Protein AF-A0AAD7PGV9-F1 (afdb_monomer)

Foldseek 3Di:
DDDDPPPPPPDDDDDPDDDDPCPCVPVDDPPCPPVPCPPVNVVVVVVVLVVLLCVLPDPPDALLRNLVSQVVCVVVVNCVSCVVSVVVSLVVCVVVPHDDPPPCVVSVVSND

pLDDT: mean 83.61, std 13.02, range [38.84, 96.94]

InterPro domains:
  IPR001906 Terpene synthase, N-terminal domain [PF01397] (21-112)
  IPR008930 Terpenoid cyclases/protein prenyltransferase alpha-alpha toroid [SSF48239] (20-112)
  IPR008949 Isoprenoid synthase domain superfamily [G3DSA:1.10.600.10] (20-60)
  IPR036965 Terpene synthase, N-terminal domain superfamily [G3DSA:1.50.10.130] (61-112)
  IPR050148 Terpene synthase-like [PTHR31225] (10-112)

Sequence (112 aa):
MPSENINAEIVRPLADFSGSVWGFHFLSLPPNSMEKQNKFHEQHLQELKEEVKTLLLASVVKPSQKLNLIDSIQRLGVSYHFETDIEEILQEMYKNPPYIHDDDLNNVALLF

Mean predicted aligned error: 10.86 Å

Secondary structure (DSSP, 8-state):
----------PPPPP-PPPPTTTTTTS---TTTTTT--HHHHHHHHHHHHHHHHHHH-TTS-HHHHHHHHHHHHHTT-GGGSHHHHHHHHHHHHHS-----TT-HHHHHHH-

Radius of gyration: 28.0 Å; Cα contacts (8 Å, |Δi|>4): 27; chains: 1; bounding box: 84×36×58 Å

Structure (mmCIF, N/CA/C/O backbone):
data_AF-A0AAD7PGV9-F1
#
_entry.id   AF-A0AAD7PGV9-F1
#
loop_
_atom_site.group_PDB
_atom_site.id
_atom_site.type_symbol
_atom_site.label_atom_id
_atom_site.label_alt_id
_atom_site.label_comp_id
_atom_site.label_asym_id
_atom_site.label_entity_id
_atom_site.label_seq_id
_atom_site.pdbx_PDB_ins_code
_atom_site.Cartn_x
_atom_site.Cartn_y
_atom_site.Cartn_z
_atom_site.occupancy
_atom_site.B_iso_or_equiv
_atom_site.auth_seq_id
_atom_site.auth_comp_id
_atom_site.auth_asym_id
_atom_site.auth_atom_id
_atom_site.pdbx_PDB_model_num
ATOM 1 N N . MET A 1 1 ? 65.958 20.803 -31.977 1.00 38.84 1 MET A N 1
ATOM 2 C CA . MET A 1 1 ? 65.117 19.715 -31.439 1.00 38.84 1 MET A CA 1
ATOM 3 C C . MET A 1 1 ? 63.726 19.900 -32.020 1.00 38.84 1 MET A C 1
ATOM 5 O O . MET A 1 1 ? 63.135 20.931 -31.717 1.00 38.84 1 MET A O 1
ATOM 9 N N . PRO A 1 2 ? 63.241 19.028 -32.917 1.00 43.28 2 PRO A N 1
ATOM 10 C CA . PRO A 1 2 ? 61.866 19.109 -33.385 1.00 43.28 2 PRO A CA 1
ATOM 11 C C . PRO A 1 2 ? 60.945 18.515 -32.314 1.00 43.28 2 PRO A C 1
ATOM 13 O O . PRO A 1 2 ? 61.195 17.428 -31.802 1.00 43.28 2 PRO A O 1
ATOM 16 N N . SER A 1 3 ? 59.914 19.263 -31.942 1.00 55.06 3 SER A N 1
ATOM 17 C CA . SER A 1 3 ? 58.824 18.804 -31.087 1.00 55.06 3 SER A CA 1
ATOM 18 C C . SER A 1 3 ? 57.923 17.867 -31.890 1.00 55.06 3 SER A C 1
ATOM 20 O O . SER A 1 3 ? 57.262 18.304 -32.834 1.00 55.06 3 SER A O 1
ATOM 22 N N . GLU A 1 4 ? 57.925 16.584 -31.537 1.00 55.31 4 GLU A N 1
ATOM 23 C CA . GLU A 1 4 ? 57.013 15.583 -32.089 1.00 55.31 4 GLU A CA 1
ATOM 24 C C . GLU A 1 4 ? 55.568 15.937 -31.723 1.00 55.31 4 GLU A C 1
ATOM 26 O O . GLU A 1 4 ? 55.168 15.921 -30.559 1.00 55.31 4 GLU A O 1
ATOM 31 N N . ASN A 1 5 ? 54.782 16.283 -32.741 1.00 58.84 5 ASN A N 1
ATOM 32 C CA . ASN A 1 5 ? 53.341 16.424 -32.626 1.00 58.84 5 ASN A CA 1
ATOM 33 C C . ASN A 1 5 ? 52.721 15.020 -32.596 1.00 58.84 5 ASN A C 1
ATOM 35 O O . ASN A 1 5 ? 52.439 14.430 -33.640 1.00 58.84 5 ASN A O 1
ATOM 39 N N . ILE A 1 6 ? 52.563 14.466 -31.395 1.00 60.84 6 ILE A N 1
ATOM 40 C CA . ILE A 1 6 ? 51.809 13.234 -31.165 1.00 60.84 6 ILE A CA 1
ATOM 41 C C . ILE A 1 6 ? 50.315 13.503 -31.376 1.00 60.84 6 ILE A C 1
ATOM 43 O O . ILE A 1 6 ? 49.562 13.759 -30.439 1.00 60.84 6 ILE A O 1
ATOM 47 N N . ASN A 1 7 ? 49.871 13.409 -32.629 1.00 64.38 7 ASN A N 1
ATOM 48 C CA . ASN A 1 7 ? 48.466 13.175 -32.949 1.00 64.38 7 ASN A CA 1
ATOM 49 C C . ASN A 1 7 ? 48.101 11.764 -32.459 1.00 64.38 7 ASN A C 1
ATOM 51 O O . ASN A 1 7 ? 48.086 10.811 -33.236 1.00 64.38 7 ASN A O 1
ATOM 55 N N . ALA A 1 8 ? 47.875 11.613 -31.153 1.00 67.75 8 ALA A N 1
ATOM 56 C CA . ALA A 1 8 ? 47.323 10.396 -30.584 1.00 67.75 8 ALA A CA 1
ATOM 57 C C . ALA A 1 8 ? 45.885 10.261 -31.097 1.00 67.75 8 ALA A C 1
ATOM 59 O O . ALA A 1 8 ? 44.985 10.981 -30.665 1.00 67.75 8 ALA A O 1
ATOM 60 N N . GLU A 1 9 ? 45.689 9.387 -32.078 1.00 70.50 9 GLU A N 1
ATOM 61 C CA . GLU A 1 9 ? 44.379 9.064 -32.626 1.00 70.50 9 GLU A CA 1
ATOM 62 C C . GLU A 1 9 ? 43.502 8.502 -31.497 1.00 70.50 9 GLU A C 1
ATOM 64 O O . GLU A 1 9 ? 43.759 7.427 -30.953 1.00 70.50 9 GLU A O 1
ATOM 69 N N . ILE A 1 10 ? 42.493 9.269 -31.077 1.00 74.31 10 ILE A N 1
ATOM 70 C CA . ILE A 1 10 ? 41.560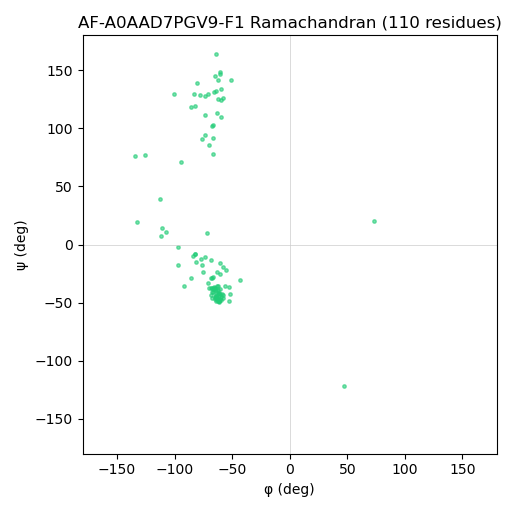 8.850 -30.029 1.00 74.31 10 ILE A CA 1
ATOM 71 C C . ILE A 1 10 ? 40.627 7.798 -30.637 1.00 74.31 10 ILE A C 1
ATOM 73 O O . ILE A 1 10 ? 39.615 8.127 -31.256 1.00 74.31 10 ILE A O 1
ATOM 77 N N . VAL A 1 11 ? 40.970 6.520 -30.467 1.00 82.75 11 VAL A N 1
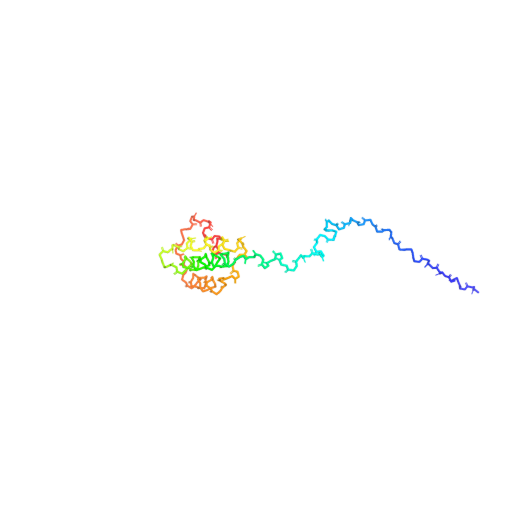ATOM 78 C CA . VAL A 1 11 ? 40.139 5.398 -30.919 1.00 82.75 11 VAL A CA 1
ATOM 79 C C . VAL A 1 11 ? 39.047 5.124 -29.884 1.00 82.75 11 VAL A C 1
ATOM 81 O O . VAL A 1 11 ? 39.328 4.795 -28.731 1.00 82.75 11 VAL A O 1
ATOM 84 N N . ARG A 1 12 ? 37.778 5.248 -30.292 1.00 85.62 12 ARG A N 1
ATOM 85 C CA . ARG A 1 12 ? 36.634 4.863 -29.453 1.00 85.62 12 ARG A CA 1
ATOM 86 C C . ARG A 1 12 ? 36.571 3.326 -29.336 1.00 85.62 12 ARG A C 1
ATOM 88 O O . ARG A 1 12 ? 36.555 2.666 -30.374 1.00 85.62 12 ARG A O 1
ATOM 95 N N . PRO A 1 13 ? 36.458 2.753 -28.123 1.00 87.69 13 PRO A N 1
ATOM 96 C CA . PRO A 1 13 ? 36.237 1.316 -27.941 1.00 87.69 13 PRO A CA 1
ATOM 97 C C . PRO A 1 13 ? 34.927 0.824 -28.577 1.00 87.69 13 PRO A C 1
ATOM 99 O O . PRO A 1 13 ? 33.933 1.556 -28.609 1.00 87.69 13 PRO A O 1
ATOM 102 N N . LEU A 1 14 ? 34.915 -0.428 -29.050 1.00 89.81 14 LEU A N 1
ATOM 103 C CA . LEU A 1 14 ? 33.709 -1.076 -29.574 1.00 89.81 14 LEU A CA 1
ATOM 104 C C . LEU A 1 14 ? 32.687 -1.279 -28.447 1.00 89.81 14 LEU A C 1
ATOM 106 O O . LEU A 1 14 ? 33.021 -1.786 -27.379 1.00 89.81 14 LEU A O 1
ATOM 110 N N . ALA A 1 15 ? 31.440 -0.894 -28.702 1.00 89.62 15 ALA A N 1
ATOM 111 C CA . ALA A 1 15 ? 30.335 -1.133 -27.787 1.00 89.62 15 ALA A CA 1
ATOM 112 C C . ALA A 1 15 ? 29.750 -2.535 -28.028 1.00 89.62 15 ALA A C 1
ATOM 114 O O . ALA A 1 15 ? 29.232 -2.794 -29.111 1.00 89.62 15 ALA A O 1
ATOM 115 N N . ASP A 1 16 ? 29.812 -3.402 -27.015 1.00 92.94 16 ASP A N 1
ATOM 116 C CA . ASP A 1 16 ? 29.251 -4.767 -27.011 1.00 92.94 16 ASP A CA 1
ATOM 117 C C . ASP A 1 16 ? 28.072 -4.883 -26.025 1.00 92.94 16 ASP A C 1
ATOM 119 O O . ASP A 1 16 ? 27.935 -5.825 -25.247 1.00 92.94 16 ASP A O 1
ATOM 123 N N . PHE A 1 17 ? 27.242 -3.839 -25.975 1.00 92.19 17 PHE A N 1
ATOM 124 C CA . PHE A 1 17 ? 26.064 -3.824 -25.113 1.00 92.19 17 PHE A CA 1
ATOM 125 C C . PHE A 1 17 ? 24.923 -4.601 -25.763 1.00 92.19 17 PHE A C 1
ATOM 127 O O . PHE A 1 17 ? 24.656 -4.456 -26.959 1.00 92.19 17 PHE A O 1
ATOM 134 N N . SER A 1 18 ? 24.203 -5.381 -24.959 1.00 91.81 18 SER A N 1
ATOM 135 C CA . SER A 1 18 ? 22.978 -6.032 -25.406 1.00 91.81 18 SER A CA 1
ATOM 136 C C . SER A 1 18 ? 21.923 -4.995 -25.805 1.00 91.81 18 SER A C 1
ATOM 138 O O . SER A 1 18 ? 21.777 -3.937 -25.189 1.00 91.81 18 SER A O 1
ATOM 140 N N . GLY A 1 19 ? 21.184 -5.302 -26.872 1.00 92.44 19 GLY A N 1
ATOM 141 C CA . GLY A 1 19 ? 20.098 -4.452 -27.348 1.00 92.44 19 GLY A CA 1
ATOM 142 C C . GLY A 1 19 ? 18.949 -4.342 -26.341 1.00 92.44 19 GLY A C 1
ATOM 143 O O . GLY A 1 19 ? 18.811 -5.149 -25.421 1.00 92.44 19 GLY A O 1
ATOM 144 N N . SER A 1 20 ? 18.087 -3.345 -26.542 1.00 91.94 20 SER A N 1
ATOM 145 C CA . SER A 1 20 ? 16.892 -3.167 -25.714 1.00 91.94 20 SER A CA 1
ATOM 146 C C . SER A 1 20 ? 15.948 -4.366 -25.840 1.00 91.94 20 SER A C 1
ATOM 148 O O . SER A 1 20 ? 15.491 -4.682 -26.938 1.00 91.94 20 SER A O 1
ATOM 150 N N . VAL A 1 21 ? 15.590 -4.969 -24.702 1.00 93.38 21 VAL A N 1
ATOM 151 C CA . VAL A 1 21 ? 14.574 -6.038 -24.611 1.00 93.38 21 VAL A CA 1
ATOM 152 C C . VAL A 1 21 ? 13.188 -5.536 -25.040 1.00 93.38 21 VAL A C 1
ATOM 154 O O . VAL A 1 21 ? 12.344 -6.312 -25.477 1.00 93.38 21 VAL A O 1
ATOM 157 N N . TRP A 1 22 ? 12.953 -4.227 -24.951 1.00 90.50 22 TRP A N 1
ATOM 158 C CA . TRP A 1 22 ? 11.635 -3.619 -25.129 1.00 90.50 22 TRP A CA 1
ATOM 159 C C . TRP A 1 22 ? 11.385 -3.070 -26.537 1.00 90.50 22 TRP A C 1
ATOM 161 O O . TRP A 1 22 ? 10.232 -2.833 -26.905 1.00 90.50 22 TRP A O 1
ATOM 171 N N . GLY A 1 23 ? 12.443 -2.860 -27.329 1.00 87.69 23 GLY A N 1
ATOM 172 C CA . GLY A 1 23 ? 12.347 -2.291 -28.676 1.00 87.69 23 GLY A CA 1
ATOM 173 C C . GLY A 1 23 ? 11.452 -1.046 -28.716 1.00 87.69 23 GLY A C 1
ATOM 174 O O . GLY A 1 23 ? 11.681 -0.083 -27.988 1.00 87.69 23 GLY A O 1
ATOM 175 N N . PHE A 1 24 ? 10.405 -1.093 -29.543 1.00 88.25 24 PHE A N 1
ATOM 176 C CA . PHE A 1 24 ? 9.415 -0.019 -29.688 1.00 88.25 24 PHE A CA 1
ATOM 177 C C . PHE A 1 24 ? 8.047 -0.340 -29.070 1.00 88.25 24 PHE A C 1
ATOM 179 O O . PHE A 1 24 ? 7.088 0.394 -29.298 1.00 88.25 24 PHE A O 1
ATOM 186 N N . HIS A 1 25 ? 7.939 -1.421 -28.291 1.00 83.31 25 HIS A N 1
ATOM 187 C CA . HIS A 1 25 ? 6.659 -1.960 -27.819 1.00 83.31 25 HIS A CA 1
ATOM 188 C C . HIS A 1 25 ? 5.805 -0.933 -27.056 1.00 83.31 25 HIS A C 1
ATOM 190 O O . HIS A 1 25 ? 4.588 -0.905 -27.210 1.00 83.31 25 HIS A O 1
ATOM 196 N N . PHE A 1 26 ? 6.444 -0.042 -26.294 1.00 83.44 26 PHE A N 1
ATOM 197 C CA . PHE A 1 26 ? 5.761 0.984 -25.497 1.00 83.44 26 PHE A CA 1
ATOM 198 C C . PHE A 1 26 ? 5.675 2.360 -26.173 1.00 83.44 26 PHE A C 1
ATOM 200 O O . PHE A 1 26 ? 5.093 3.276 -25.601 1.00 83.44 26 PHE A O 1
ATOM 207 N N . LEU A 1 27 ? 6.236 2.539 -27.377 1.00 83.94 27 LEU A N 1
ATOM 208 C CA . LEU A 1 27 ? 6.233 3.843 -28.058 1.00 83.94 27 LEU A CA 1
ATOM 209 C C . LEU A 1 27 ? 4.885 4.200 -28.694 1.00 83.94 27 LEU A C 1
ATOM 211 O O . LEU A 1 27 ? 4.680 5.333 -29.120 1.00 83.94 27 LEU A O 1
ATOM 215 N N . SER A 1 28 ? 3.968 3.243 -28.803 1.00 78.31 28 SER A N 1
ATOM 216 C CA . SER A 1 28 ? 2.650 3.450 -29.398 1.00 78.31 28 SER A CA 1
ATOM 217 C C . SER A 1 28 ? 1.584 2.825 -28.512 1.00 78.31 28 SER A C 1
ATOM 219 O O . SER A 1 28 ? 1.055 1.758 -28.816 1.00 78.31 28 SER A O 1
ATOM 221 N N . LEU A 1 29 ? 1.267 3.492 -27.399 1.00 72.31 29 LEU A N 1
ATOM 222 C CA . LEU A 1 29 ? 0.034 3.194 -26.680 1.00 72.31 29 LEU A CA 1
ATOM 223 C C . LEU A 1 29 ? -1.154 3.758 -27.477 1.00 72.31 29 LEU A C 1
ATOM 225 O O . LEU A 1 29 ? -1.149 4.944 -27.815 1.00 72.31 29 LEU A O 1
ATOM 229 N N . PRO A 1 30 ? -2.187 2.951 -27.774 1.00 73.25 30 PRO A N 1
ATOM 230 C CA . PRO A 1 30 ? -3.434 3.476 -28.302 1.00 73.25 30 PRO A CA 1
ATOM 231 C C . PRO A 1 30 ? -4.024 4.472 -27.290 1.00 73.25 30 PRO A C 1
ATOM 233 O O . PRO A 1 30 ? -4.120 4.116 -26.114 1.00 73.25 30 PRO A O 1
ATOM 236 N N . PRO A 1 31 ? -4.480 5.664 -27.715 1.00 67.06 31 PRO A N 1
AT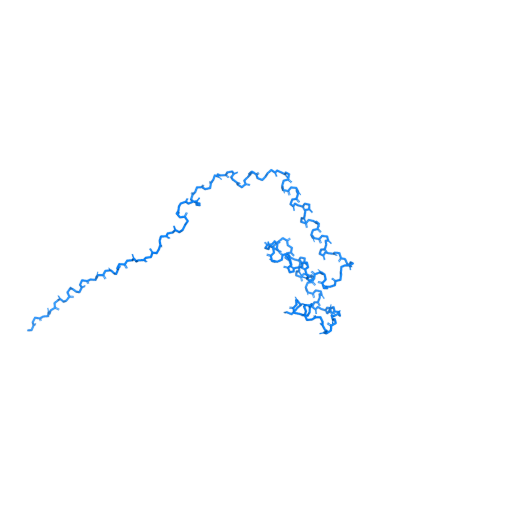OM 237 C CA . PRO A 1 31 ? -4.981 6.705 -26.808 1.00 67.06 31 PRO A CA 1
ATOM 238 C C . PRO A 1 31 ? -6.117 6.232 -25.884 1.00 67.06 31 PRO A C 1
ATOM 240 O O . PRO A 1 31 ? -6.282 6.762 -24.794 1.00 67.06 31 PRO A O 1
ATOM 243 N N . ASN A 1 32 ? -6.826 5.161 -26.258 1.00 61.84 32 ASN A N 1
ATOM 244 C CA . ASN A 1 32 ? -7.979 4.648 -25.518 1.00 61.84 32 ASN A CA 1
ATOM 245 C C . ASN A 1 32 ? -7.710 3.282 -24.855 1.00 61.84 32 ASN A C 1
ATOM 247 O O . ASN A 1 32 ? -8.657 2.584 -24.487 1.00 61.84 32 ASN A O 1
ATOM 251 N N . SER A 1 33 ? -6.450 2.831 -24.746 1.00 61.84 33 SER A N 1
ATOM 252 C CA . SER A 1 33 ? -6.155 1.534 -24.111 1.00 61.84 33 SER A CA 1
ATOM 253 C C . SER A 1 33 ? -6.438 1.544 -22.607 1.00 61.84 33 SER A C 1
ATOM 255 O O . SER A 1 33 ? -6.782 0.502 -22.058 1.00 61.84 33 SER A O 1
ATOM 257 N N . MET A 1 34 ? -6.330 2.711 -21.959 1.00 57.78 34 MET A N 1
ATOM 258 C CA . MET A 1 34 ? -6.682 2.914 -20.548 1.00 57.78 34 MET A CA 1
ATOM 259 C C . MET A 1 34 ? -8.139 3.367 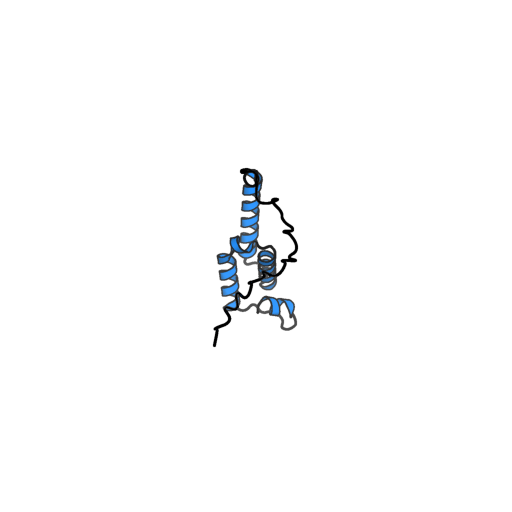-20.358 1.00 57.78 34 MET A C 1
ATOM 261 O O . MET A 1 34 ? -8.800 2.912 -19.433 1.00 57.78 34 MET A O 1
ATOM 265 N N . GLU A 1 35 ? -8.681 4.182 -21.270 1.00 57.06 35 GLU A N 1
ATOM 266 C CA . GLU A 1 35 ? -10.064 4.697 -21.194 1.00 57.06 35 GLU A CA 1
ATOM 267 C C . GLU A 1 35 ? -11.146 3.624 -21.404 1.00 57.06 35 GLU A C 1
ATOM 269 O O . GLU A 1 35 ? -12.315 3.839 -21.097 1.00 57.06 35 GLU A O 1
ATOM 274 N N . LYS A 1 36 ? -10.778 2.431 -21.889 1.00 55.22 36 LYS A N 1
ATOM 275 C CA . LYS A 1 36 ? -11.676 1.263 -21.939 1.00 55.22 36 LYS A CA 1
ATOM 276 C C . LYS A 1 36 ? -11.962 0.643 -20.563 1.00 55.22 36 LYS A C 1
ATOM 278 O O . LYS A 1 36 ? -12.561 -0.433 -20.494 1.00 55.22 36 LYS A O 1
ATOM 283 N N . GLN A 1 37 ? -11.578 1.292 -19.465 1.00 58.53 37 GLN A N 1
ATOM 284 C CA . GLN A 1 37 ? -12.170 1.019 -18.159 1.00 58.53 37 GLN A CA 1
ATOM 285 C C . GLN A 1 37 ? -13.638 1.459 -18.185 1.00 58.53 37 GLN A C 1
ATOM 287 O O . GLN A 1 37 ? -13.990 2.605 -17.942 1.00 58.53 37 GLN A O 1
ATOM 292 N N . ASN A 1 38 ? -14.521 0.523 -18.543 1.00 69.44 38 ASN A N 1
ATOM 293 C CA . ASN A 1 38 ? -15.966 0.733 -18.475 1.00 69.44 38 ASN A CA 1
ATOM 294 C C . ASN A 1 38 ? -16.351 1.253 -17.078 1.00 69.44 38 ASN A C 1
ATOM 296 O O . ASN A 1 38 ? -15.847 0.713 -16.099 1.00 69.44 38 ASN A O 1
ATOM 300 N N . LYS A 1 39 ? -17.312 2.186 -16.981 1.00 71.69 39 LYS A N 1
ATOM 301 C CA . LYS A 1 39 ? -17.870 2.718 -15.711 1.00 71.69 39 LYS A CA 1
ATOM 302 C C . LYS A 1 39 ? -18.163 1.650 -14.645 1.00 71.69 39 LYS A C 1
ATOM 304 O O . LYS A 1 39 ? -18.061 1.913 -13.455 1.00 71.69 39 LYS A O 1
ATOM 309 N N . PHE A 1 40 ? -18.506 0.436 -15.077 1.00 74.62 40 PHE A N 1
ATOM 310 C CA . PHE A 1 40 ? -18.670 -0.730 -14.208 1.00 74.62 40 PHE A CA 1
ATOM 311 C C . PHE A 1 40 ? -17.406 -1.065 -13.391 1.00 74.62 40 PHE A C 1
ATOM 313 O O . PHE A 1 40 ? -17.500 -1.320 -12.197 1.00 74.62 40 PHE A O 1
ATOM 320 N N . HIS A 1 41 ? -16.222 -1.029 -14.010 1.00 81.62 41 HIS A N 1
ATOM 321 C CA . HIS A 1 41 ? -14.951 -1.285 -13.329 1.00 81.62 41 HIS A CA 1
ATOM 322 C C . HIS A 1 41 ? -14.602 -0.174 -12.339 1.00 81.62 41 HIS A C 1
ATOM 324 O O . HIS A 1 41 ? -14.087 -0.469 -11.268 1.00 81.62 41 HIS A O 1
ATOM 330 N N . GLU A 1 42 ? -14.899 1.085 -12.670 1.00 85.88 42 GLU A N 1
ATOM 331 C CA . GLU A 1 42 ? -14.683 2.213 -11.757 1.00 85.88 42 GLU A CA 1
ATOM 332 C C . GLU A 1 42 ? -15.581 2.111 -10.522 1.00 85.88 42 GLU A C 1
ATOM 334 O O . GLU A 1 42 ? -15.100 2.261 -9.401 1.00 85.88 42 GLU A O 1
ATOM 339 N N . GLN A 1 43 ? -16.868 1.799 -10.716 1.00 89.00 43 GLN A N 1
ATOM 340 C CA . GLN A 1 43 ? -17.801 1.608 -9.609 1.00 89.00 43 GLN A CA 1
ATOM 341 C C . GLN A 1 43 ? -17.370 0.438 -8.719 1.00 89.00 43 GLN A C 1
ATOM 343 O O . GLN A 1 43 ? -17.276 0.601 -7.506 1.00 89.00 43 GLN A O 1
ATOM 348 N N . HIS A 1 44 ? -17.046 -0.710 -9.316 1.00 90.94 44 HIS A N 1
ATOM 349 C CA . HIS A 1 44 ? -16.587 -1.876 -8.566 1.00 90.94 44 HIS A CA 1
ATOM 350 C C . HIS A 1 44 ? -15.292 -1.591 -7.788 1.00 90.94 44 HIS A C 1
ATOM 352 O O . HIS A 1 44 ? -15.138 -2.015 -6.646 1.00 90.94 44 HIS A O 1
ATOM 358 N N . LEU A 1 45 ? -14.373 -0.820 -8.377 1.00 91.38 45 LEU A N 1
ATOM 359 C CA . LEU A 1 45 ? -13.146 -0.394 -7.709 1.00 91.38 45 LEU A CA 1
ATOM 360 C C . LEU A 1 45 ? -13.433 0.545 -6.531 1.00 91.38 45 LEU A C 1
ATOM 362 O O . LEU A 1 45 ? -12.762 0.446 -5.506 1.00 91.38 45 LEU A O 1
ATOM 366 N N . GLN A 1 46 ? -14.424 1.432 -6.645 1.00 93.75 46 GLN A N 1
ATOM 367 C CA . GLN A 1 46 ? -14.834 2.281 -5.529 1.00 93.75 46 GLN A CA 1
ATOM 368 C C . GLN A 1 46 ? -15.496 1.469 -4.410 1.00 93.75 46 GLN A C 1
ATOM 370 O O . GLN A 1 46 ? -15.165 1.671 -3.247 1.00 93.75 46 GLN A O 1
ATOM 375 N N . GLU A 1 47 ? -16.374 0.525 -4.748 1.00 95.12 47 GLU A N 1
ATOM 376 C CA . GLU A 1 47 ? -17.006 -0.375 -3.774 1.00 95.12 47 GLU A CA 1
ATOM 377 C C . GLU A 1 47 ? -15.953 -1.172 -2.993 1.00 95.12 47 GLU A C 1
ATOM 379 O O . GLU A 1 47 ? -15.981 -1.195 -1.763 1.00 95.12 47 GLU A O 1
ATOM 384 N N . LEU A 1 48 ? -14.964 -1.737 -3.694 1.00 95.56 48 LEU A N 1
ATOM 385 C CA . LEU A 1 48 ? -13.883 -2.492 -3.065 1.00 95.56 48 LEU A CA 1
ATOM 386 C C . LEU A 1 48 ? -13.004 -1.609 -2.165 1.00 95.56 48 LEU A C 1
ATOM 388 O O . LEU A 1 48 ? -12.575 -2.044 -1.097 1.00 95.56 48 LEU A O 1
ATOM 392 N N . LYS A 1 49 ? -12.746 -0.355 -2.560 1.00 95.44 49 LYS A N 1
ATOM 393 C CA . LYS A 1 49 ? -12.022 0.605 -1.711 1.00 95.44 49 LYS A CA 1
ATOM 394 C C . LYS A 1 49 ? -12.759 0.872 -0.404 1.00 95.44 49 LYS A C 1
ATOM 396 O O . LYS A 1 49 ? -12.132 0.839 0.653 1.00 95.44 49 LYS A O 1
ATOM 401 N N . GLU A 1 50 ? -14.066 1.113 -0.465 1.00 96.12 50 GLU A N 1
ATOM 402 C CA . GLU A 1 50 ? -14.874 1.350 0.737 1.00 96.12 50 GLU A CA 1
ATOM 403 C C . GLU A 1 50 ? -14.955 0.106 1.628 1.00 96.12 50 GLU A C 1
ATOM 405 O O . GLU A 1 50 ? -14.905 0.222 2.854 1.00 96.12 50 GLU A O 1
ATOM 410 N N . GLU A 1 51 ? -15.016 -1.091 1.042 1.00 95.25 51 GLU A N 1
ATOM 411 C CA . GLU A 1 51 ? -14.971 -2.345 1.797 1.00 95.25 51 GLU A CA 1
ATOM 412 C C . GLU A 1 51 ? -13.649 -2.483 2.566 1.00 95.25 51 GLU A C 1
ATOM 414 O O . GLU A 1 51 ? -13.656 -2.701 3.780 1.00 95.25 51 GLU A O 1
ATOM 419 N N . VAL A 1 52 ? -12.511 -2.268 1.897 1.00 94.44 52 VAL A N 1
ATOM 420 C CA . VAL A 1 52 ? -11.186 -2.311 2.538 1.00 94.44 52 VAL A CA 1
ATOM 421 C C . VAL A 1 52 ? -11.065 -1.247 3.632 1.00 94.44 52 VAL A C 1
ATOM 423 O O . VAL A 1 52 ? -10.595 -1.548 4.731 1.00 94.44 52 VAL A O 1
ATOM 426 N N . LYS A 1 53 ? -11.545 -0.023 3.382 1.00 94.94 53 LYS A N 1
ATOM 427 C CA . LYS A 1 53 ? -11.560 1.057 4.379 1.00 94.94 53 LYS A CA 1
ATOM 428 C C . LYS A 1 53 ? -12.420 0.694 5.593 1.00 94.94 53 LYS A C 1
ATOM 430 O O . LYS A 1 53 ? -12.007 0.904 6.731 1.00 94.94 53 LYS A O 1
ATOM 435 N N . THR A 1 54 ? -13.581 0.083 5.372 1.00 93.94 54 THR A N 1
ATOM 436 C CA . THR A 1 54 ? -14.460 -0.391 6.451 1.00 93.94 54 THR A CA 1
ATOM 437 C C . THR A 1 54 ? -13.771 -1.462 7.296 1.00 93.94 54 THR A C 1
ATOM 439 O O . THR A 1 54 ? -13.844 -1.416 8.523 1.00 93.94 54 THR A O 1
ATOM 442 N N . LEU A 1 55 ? -13.052 -2.396 6.665 1.00 92.44 55 LEU A N 1
ATOM 443 C CA . LEU A 1 55 ? -12.277 -3.424 7.366 1.00 92.44 55 LEU A CA 1
ATOM 444 C C . LEU A 1 55 ? -11.121 -2.830 8.189 1.00 92.44 55 LEU A C 1
ATOM 446 O O . LEU A 1 55 ? -10.886 -3.281 9.311 1.00 92.44 55 LEU A O 1
ATOM 450 N N . LEU A 1 56 ? -10.436 -1.802 7.677 1.00 91.62 56 LEU A N 1
ATOM 451 C CA . LEU A 1 56 ? -9.377 -1.085 8.402 1.00 91.62 56 LEU A CA 1
ATOM 452 C C . LEU A 1 56 ? -9.913 -0.367 9.652 1.00 91.62 56 LEU A C 1
ATOM 454 O O . LEU A 1 56 ? -9.320 -0.453 10.734 1.00 91.62 56 LEU A O 1
ATOM 458 N N . LEU A 1 57 ? -11.054 0.313 9.519 1.00 88.81 57 LEU A N 1
ATOM 459 C CA . LEU A 1 57 ? -11.655 1.122 10.583 1.00 88.81 57 LEU A CA 1
ATOM 460 C C . LEU A 1 57 ? -12.516 0.312 11.564 1.00 88.81 57 LEU A C 1
ATOM 462 O O . LEU A 1 57 ? -12.894 0.820 12.619 1.00 88.81 57 LEU A O 1
ATOM 466 N N . ALA A 1 58 ? -12.803 -0.956 11.266 1.00 89.81 58 ALA A N 1
ATOM 467 C CA . ALA A 1 58 ? -13.568 -1.820 12.153 1.00 89.81 58 ALA A CA 1
ATOM 468 C C . ALA A 1 58 ? -12.874 -1.982 13.521 1.00 89.81 58 ALA A C 1
ATOM 470 O O . ALA A 1 58 ? -11.722 -2.415 13.630 1.00 89.81 58 ALA A O 1
ATOM 471 N N . SER A 1 59 ? -13.608 -1.661 14.590 1.00 74.06 59 SER A N 1
ATOM 472 C CA . SER A 1 59 ? -13.142 -1.746 15.983 1.00 74.06 59 SER A CA 1
ATOM 473 C C . SER A 1 59 ? -13.102 -3.175 16.531 1.00 74.06 59 SER A C 1
ATOM 475 O O . SER A 1 59 ? -12.438 -3.442 17.527 1.00 74.06 59 SER A O 1
ATOM 477 N N . VAL A 1 60 ? -13.797 -4.109 15.877 1.00 74.19 60 VAL A N 1
ATOM 478 C CA . VAL A 1 60 ? -13.893 -5.521 16.287 1.00 74.19 60 VAL A CA 1
ATOM 479 C C . VAL A 1 60 ? -12.705 -6.379 15.835 1.00 74.19 60 VAL A C 1
ATOM 481 O O . VAL A 1 60 ? -12.599 -7.540 16.230 1.00 74.19 60 VAL A O 1
ATOM 484 N N . VAL A 1 61 ? -11.816 -5.839 14.998 1.00 75.50 61 VAL A N 1
ATOM 485 C CA . VA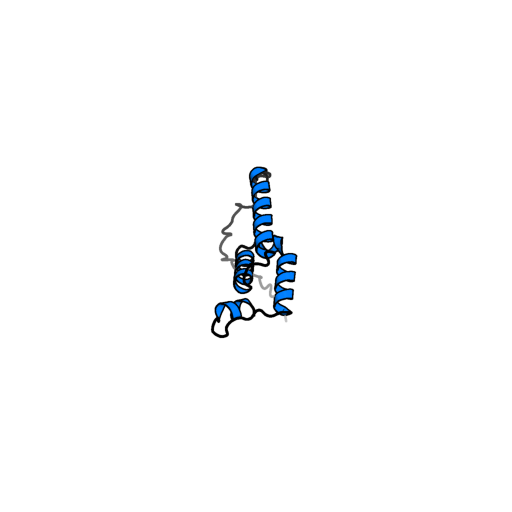L A 1 61 ? -10.681 -6.574 14.425 1.00 75.50 61 VAL A CA 1
ATOM 486 C C . VAL A 1 61 ? -9.520 -6.589 15.417 1.00 75.50 61 VAL A C 1
ATOM 488 O O . VAL A 1 61 ? -9.112 -5.543 15.920 1.00 75.50 61 VAL A O 1
ATOM 491 N N . LYS A 1 62 ? -8.960 -7.776 15.690 1.00 84.12 62 LYS A N 1
ATOM 492 C CA . LYS A 1 62 ? -7.801 -7.904 16.586 1.00 84.12 62 LYS A CA 1
ATOM 493 C C . LYS A 1 62 ? -6.608 -7.109 16.030 1.00 84.12 62 LYS A C 1
ATOM 495 O O . LYS A 1 62 ? -6.413 -7.114 14.813 1.00 84.12 62 LYS A O 1
ATOM 500 N N . PRO A 1 63 ? -5.747 -6.522 16.879 1.00 84.62 63 PRO A 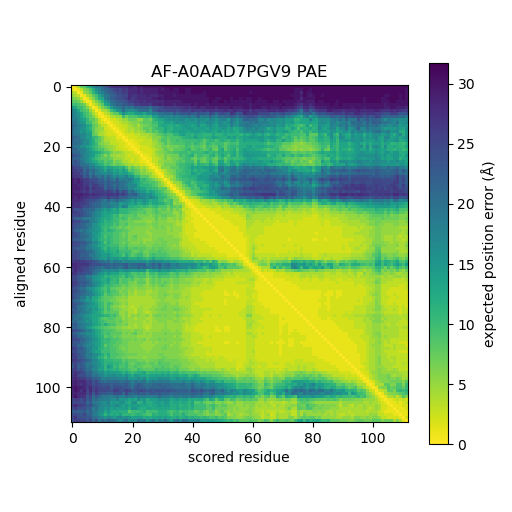N 1
ATOM 501 C CA . PRO A 1 63 ? -4.579 -5.766 16.422 1.00 84.62 63 PRO A CA 1
ATOM 502 C C . PRO A 1 63 ? -3.690 -6.529 15.429 1.00 84.62 63 PRO A C 1
ATOM 504 O O . PRO A 1 63 ? -3.327 -5.987 14.391 1.00 84.62 63 PRO A O 1
ATOM 507 N N . SER A 1 64 ? -3.438 -7.820 15.672 1.00 84.88 64 SER A N 1
ATOM 508 C CA . SER A 1 64 ? -2.677 -8.681 14.755 1.00 84.88 64 SER A CA 1
ATOM 509 C C . SER A 1 64 ? -3.342 -8.856 13.388 1.00 84.88 64 SER A C 1
ATOM 511 O O . SER A 1 64 ? -2.676 -8.841 12.358 1.00 84.88 64 SER A O 1
ATOM 513 N N . GLN A 1 65 ? -4.667 -8.990 13.339 1.00 88.44 65 GLN A N 1
ATOM 514 C CA . GLN A 1 65 ? -5.403 -9.075 12.075 1.00 88.44 65 GLN A CA 1
ATOM 515 C C . GLN A 1 65 ? -5.345 -7.749 11.311 1.00 88.44 65 GLN A C 1
ATOM 517 O O . GLN A 1 65 ? -5.210 -7.754 10.090 1.00 88.44 65 GLN A O 1
ATOM 522 N N . LYS A 1 66 ? -5.394 -6.623 12.031 1.00 90.12 66 LYS A N 1
ATOM 523 C CA . LYS A 1 66 ? -5.282 -5.287 11.443 1.00 90.12 66 LYS A CA 1
ATOM 524 C C . LYS A 1 66 ? -3.878 -5.046 10.863 1.00 90.12 66 LYS A C 1
ATOM 526 O O . LYS A 1 66 ? -3.781 -4.570 9.738 1.00 90.12 66 LYS A O 1
ATOM 531 N N . LEU A 1 67 ? -2.813 -5.480 11.545 1.00 90.81 67 LEU A N 1
ATOM 532 C CA . LEU A 1 67 ? -1.443 -5.449 11.006 1.00 90.81 67 LEU A CA 1
ATOM 533 C C . LEU A 1 67 ? -1.285 -6.313 9.745 1.00 90.81 67 LEU A C 1
ATOM 535 O O . LEU A 1 67 ? -0.733 -5.849 8.753 1.00 90.81 67 LEU A O 1
ATOM 539 N N . ASN A 1 68 ? -1.829 -7.535 9.737 1.00 91.50 68 ASN A N 1
ATOM 540 C CA . ASN A 1 68 ? -1.790 -8.403 8.550 1.00 91.50 68 ASN A CA 1
ATOM 541 C C . ASN A 1 68 ? -2.548 -7.802 7.353 1.00 91.50 68 ASN A C 1
ATOM 543 O O . ASN A 1 68 ? -2.128 -7.964 6.205 1.00 91.50 68 ASN A O 1
ATOM 547 N N . LEU A 1 69 ? -3.659 -7.102 7.608 1.00 94.44 69 LEU A N 1
ATOM 548 C CA . LEU A 1 69 ? -4.391 -6.381 6.569 1.00 94.44 69 LEU A CA 1
ATOM 549 C C . LEU A 1 69 ? -3.539 -5.245 5.984 1.00 94.44 69 LEU A C 1
ATOM 551 O O . LEU A 1 69 ? -3.470 -5.113 4.764 1.00 94.44 69 LEU A O 1
ATOM 555 N N . ILE A 1 70 ? -2.852 -4.473 6.831 1.00 94.75 70 ILE A N 1
ATOM 556 C CA . ILE A 1 70 ? -1.947 -3.398 6.395 1.00 94.75 70 ILE A CA 1
ATOM 557 C C . ILE A 1 70 ? -0.790 -3.958 5.554 1.00 94.75 70 ILE A C 1
ATOM 559 O O . ILE A 1 70 ? -0.559 -3.459 4.452 1.00 94.75 70 ILE A O 1
ATOM 563 N N . ASP A 1 71 ? -0.117 -5.020 6.012 1.00 95.06 71 ASP A N 1
ATOM 564 C CA . ASP A 1 71 ? 0.966 -5.673 5.255 1.00 95.06 71 ASP A CA 1
ATOM 565 C C . ASP A 1 71 ? 0.475 -6.174 3.890 1.00 95.06 71 ASP A C 1
ATOM 567 O O . ASP A 1 71 ? 1.108 -5.928 2.862 1.00 95.06 71 ASP A O 1
ATOM 571 N N . SER A 1 72 ? -0.714 -6.783 3.849 1.00 96.12 72 SER A N 1
ATOM 572 C CA . SER A 1 72 ? -1.326 -7.240 2.598 1.00 96.12 72 SER A CA 1
ATOM 573 C C . SER A 1 72 ? -1.591 -6.076 1.636 1.00 96.12 72 SER A C 1
ATOM 575 O O . SER A 1 72 ? -1.235 -6.153 0.462 1.00 96.12 72 SER A O 1
ATOM 577 N N . ILE A 1 73 ? -2.173 -4.975 2.121 1.00 96.31 73 ILE A N 1
ATOM 578 C CA . ILE A 1 73 ? -2.459 -3.772 1.322 1.00 96.31 73 ILE A CA 1
ATOM 579 C C . ILE A 1 73 ? -1.169 -3.168 0.744 1.00 96.31 73 ILE A C 1
ATOM 581 O O . ILE A 1 73 ? -1.131 -2.784 -0.430 1.00 96.31 73 ILE A O 1
ATOM 585 N N . GLN A 1 74 ? -0.103 -3.107 1.545 1.00 96.31 74 GLN A N 1
ATOM 586 C CA . GLN A 1 74 ? 1.200 -2.598 1.118 1.00 96.31 74 GLN A CA 1
ATOM 587 C C . GLN A 1 74 ? 1.855 -3.510 0.074 1.00 96.31 74 GLN A C 1
ATOM 589 O O . GLN A 1 74 ? 2.296 -3.027 -0.969 1.00 96.31 74 GLN A O 1
ATOM 594 N N . ARG A 1 75 ? 1.859 -4.832 0.287 1.00 96.88 75 ARG A N 1
ATOM 595 C CA . ARG A 1 75 ? 2.427 -5.815 -0.657 1.00 96.88 75 ARG A CA 1
ATOM 596 C C . ARG A 1 75 ? 1.661 -5.910 -1.972 1.00 96.88 75 ARG A C 1
ATOM 598 O O . ARG A 1 75 ? 2.260 -6.222 -2.998 1.00 96.88 75 ARG A O 1
ATOM 605 N N . LEU A 1 76 ? 0.360 -5.620 -1.953 1.00 96.75 76 LEU A N 1
ATOM 606 C CA . LEU A 1 76 ? -0.460 -5.490 -3.158 1.00 96.75 76 LEU A CA 1
ATOM 607 C C . LEU A 1 76 ? -0.187 -4.188 -3.931 1.00 96.75 76 LEU A C 1
ATOM 609 O O . LEU A 1 76 ? -0.655 -4.050 -5.058 1.00 96.75 76 LEU A O 1
ATOM 613 N N . GLY A 1 77 ? 0.558 -3.238 -3.356 1.00 96.81 77 GLY A N 1
ATOM 614 C CA . GLY A 1 77 ? 0.888 -1.967 -4.002 1.00 96.81 77 GLY A CA 1
ATOM 615 C C . GLY A 1 77 ? -0.285 -0.986 -4.080 1.00 96.81 77 GLY A C 1
ATOM 616 O O . GLY A 1 77 ? -0.266 -0.079 -4.908 1.00 96.81 77 GLY A O 1
ATOM 617 N N . VAL A 1 78 ? -1.310 -1.158 -3.236 1.00 96.88 78 VAL A N 1
ATOM 618 C CA . VAL A 1 78 ? -2.530 -0.324 -3.228 1.00 96.88 78 VAL A CA 1
ATOM 619 C C . VAL A 1 78 ? -2.661 0.545 -1.972 1.00 96.88 78 VAL A C 1
ATOM 621 O O . VAL A 1 78 ? -3.676 1.213 -1.782 1.00 96.88 78 VAL A O 1
ATOM 624 N N . SER A 1 79 ? -1.629 0.581 -1.123 1.00 96.94 79 SER A N 1
ATOM 625 C CA . SER A 1 79 ? -1.605 1.367 0.121 1.00 96.94 79 SER A CA 1
ATOM 626 C C . SER A 1 79 ? -1.770 2.868 -0.083 1.00 96.94 79 SER A C 1
ATOM 628 O O . SER A 1 79 ? -2.287 3.535 0.807 1.00 96.94 79 SER A O 1
ATOM 630 N N . TYR A 1 80 ? -1.413 3.391 -1.258 1.00 96.69 80 TYR A N 1
ATOM 631 C CA . TYR A 1 80 ? -1.555 4.811 -1.595 1.00 96.69 80 TYR A CA 1
ATOM 632 C C . TYR A 1 80 ? -3.012 5.316 -1.545 1.00 96.69 80 TYR A C 1
ATOM 634 O O . TYR A 1 80 ? -3.264 6.516 -1.509 1.00 96.69 80 TYR A O 1
ATOM 642 N N . HIS A 1 81 ? -3.998 4.413 -1.541 1.00 96.19 81 HIS A N 1
ATOM 643 C CA . HIS A 1 81 ? -5.407 4.761 -1.357 1.00 96.19 81 HIS A CA 1
ATOM 644 C C . HIS A 1 81 ? -5.825 4.956 0.106 1.00 96.19 81 HIS A C 1
ATOM 646 O O . HIS A 1 81 ? -6.895 5.510 0.346 1.00 96.19 81 HIS A O 1
ATOM 652 N N . PHE A 1 82 ? -5.005 4.514 1.061 1.00 96.81 82 PHE A N 1
ATOM 653 C CA . PHE A 1 82 ? -5.350 4.425 2.482 1.00 96.81 82 PHE A CA 1
ATOM 654 C C . PHE A 1 82 ? -4.259 5.015 3.386 1.00 96.81 82 PHE A C 1
ATOM 656 O O . PHE A 1 82 ? -4.208 4.677 4.563 1.00 96.81 82 PHE A O 1
ATOM 663 N N . GLU A 1 83 ? -3.364 5.859 2.859 1.00 96.69 83 GLU A N 1
ATOM 664 C CA . GLU A 1 83 ? -2.173 6.342 3.582 1.00 96.69 83 GLU A CA 1
ATOM 665 C C . GLU A 1 83 ? -2.524 6.951 4.942 1.00 96.69 83 GLU A C 1
ATOM 667 O O . GLU A 1 83 ? -1.959 6.547 5.954 1.00 96.69 83 GLU A O 1
ATOM 672 N N . THR A 1 84 ? -3.513 7.848 4.973 1.00 96.25 84 THR A N 1
ATOM 673 C CA . THR A 1 84 ? -3.986 8.484 6.210 1.00 96.25 84 THR A CA 1
ATOM 674 C C . THR A 1 84 ? -4.592 7.475 7.182 1.00 96.25 84 THR A C 1
ATOM 676 O O . THR A 1 84 ? -4.247 7.489 8.358 1.00 96.25 84 THR A O 1
ATOM 679 N N . ASP A 1 85 ? -5.448 6.566 6.700 1.00 95.12 85 ASP A N 1
ATOM 680 C CA . ASP A 1 85 ? -6.092 5.567 7.564 1.00 95.12 85 ASP A CA 1
ATOM 681 C C . ASP A 1 85 ? -5.037 4.624 8.182 1.00 95.12 85 ASP A C 1
ATOM 683 O O . ASP A 1 85 ? -5.082 4.316 9.372 1.00 95.12 85 ASP A O 1
ATOM 687 N N . ILE A 1 86 ? -4.058 4.183 7.381 1.00 95.75 86 ILE A N 1
ATOM 688 C CA . ILE A 1 86 ? -2.951 3.325 7.826 1.00 95.75 86 ILE A CA 1
ATOM 689 C C . ILE A 1 86 ? -2.077 4.062 8.842 1.00 95.75 86 ILE A C 1
ATOM 691 O O . ILE A 1 86 ? -1.744 3.489 9.879 1.00 95.75 86 ILE A O 1
ATOM 695 N N . GLU A 1 87 ? -1.712 5.316 8.572 1.00 95.62 87 GLU A N 1
ATOM 696 C CA . GLU A 1 87 ? -0.902 6.114 9.489 1.00 95.62 87 GLU A CA 1
ATOM 697 C C . GLU A 1 87 ? -1.597 6.290 10.844 1.00 95.62 87 GLU A C 1
ATOM 699 O O . GLU A 1 87 ? -0.982 6.039 11.879 1.00 95.62 87 GLU A O 1
ATOM 704 N N . GLU A 1 88 ? -2.880 6.659 10.855 1.00 94.62 88 GLU A N 1
ATOM 705 C CA . GLU A 1 88 ? -3.649 6.839 12.090 1.00 94.62 88 GLU A CA 1
ATOM 706 C C . GLU A 1 88 ? -3.710 5.549 12.918 1.00 94.62 88 GLU A C 1
ATOM 708 O O . GLU A 1 88 ? -3.454 5.577 14.126 1.00 94.62 88 GLU A O 1
ATOM 713 N N . ILE A 1 89 ? -3.969 4.409 12.270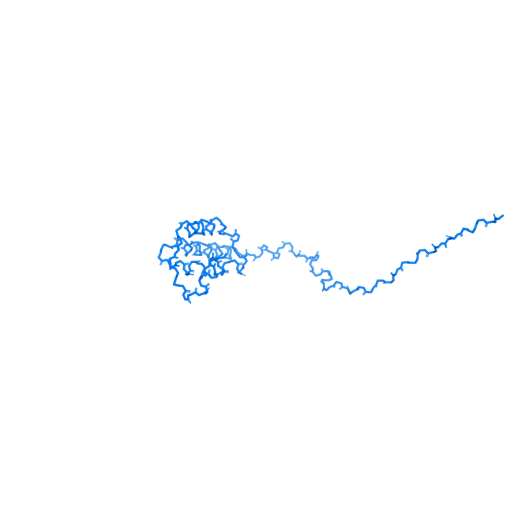 1.00 92.62 89 ILE A N 1
ATOM 714 C CA . ILE A 1 89 ? -4.003 3.094 12.924 1.00 92.62 89 ILE A CA 1
ATOM 715 C C . ILE A 1 89 ? -2.643 2.751 13.540 1.00 92.62 89 ILE A C 1
ATOM 717 O O . ILE A 1 89 ? -2.573 2.334 14.698 1.00 92.62 89 ILE A O 1
ATOM 721 N N . LEU A 1 90 ? -1.553 2.916 12.786 1.00 92.69 90 LEU A N 1
ATOM 722 C CA . LEU A 1 90 ? -0.210 2.598 13.272 1.00 92.69 90 LEU A CA 1
ATOM 723 C C . LEU A 1 90 ? 0.207 3.539 14.409 1.00 92.69 90 LEU A C 1
ATOM 725 O O . LEU A 1 90 ? 0.797 3.091 15.393 1.00 92.69 90 LEU A O 1
ATOM 729 N N . GLN A 1 91 ? -0.147 4.825 14.332 1.00 93.19 91 GLN A N 1
ATOM 730 C CA . GLN A 1 91 ? 0.089 5.780 15.415 1.00 93.19 91 GLN A CA 1
ATOM 731 C C . GLN A 1 91 ? -0.698 5.425 16.683 1.00 93.19 91 GLN A C 1
ATOM 733 O O . GLN A 1 91 ? -0.176 5.584 17.790 1.00 93.19 91 GLN A O 1
ATOM 738 N N . GLU A 1 92 ? -1.944 4.964 16.552 1.00 90.56 92 GLU A N 1
ATOM 739 C CA . GLU A 1 92 ? -2.744 4.491 17.684 1.00 90.56 92 GLU A CA 1
ATOM 740 C C . GLU A 1 92 ? -2.096 3.265 18.335 1.00 90.56 92 GLU A C 1
ATOM 742 O O . GLU A 1 92 ? -1.908 3.251 19.553 1.00 90.56 92 GLU A O 1
ATOM 747 N N . MET A 1 93 ? -1.684 2.281 17.530 1.00 88.88 93 MET A N 1
ATOM 748 C CA . MET A 1 93 ? -0.987 1.086 18.010 1.00 88.88 93 MET A CA 1
ATOM 749 C C . MET A 1 93 ? 0.351 1.417 18.667 1.00 88.88 93 MET A C 1
ATOM 751 O O . MET A 1 93 ? 0.713 0.791 19.653 1.00 88.88 93 MET A O 1
ATOM 755 N N . TYR A 1 94 ? 1.079 2.417 18.175 1.00 88.75 94 TYR A N 1
ATOM 756 C CA . TYR A 1 94 ? 2.322 2.853 18.804 1.00 88.75 94 TYR A CA 1
ATOM 757 C C . TYR A 1 94 ? 2.082 3.497 20.179 1.00 88.75 94 TYR A C 1
ATOM 759 O O . TYR A 1 94 ? 2.824 3.246 21.129 1.00 88.75 94 TYR A O 1
ATOM 767 N N . LYS A 1 95 ? 1.034 4.322 20.308 1.00 90.50 95 LYS A N 1
ATOM 768 C CA . LYS A 1 95 ? 0.661 4.969 21.581 1.00 90.50 95 LYS A CA 1
ATOM 769 C C . LYS A 1 95 ? 0.103 3.967 22.592 1.00 90.50 95 LYS A C 1
ATOM 771 O O . LYS A 1 95 ? 0.364 4.099 23.785 1.00 90.50 95 LYS A O 1
ATOM 776 N N . ASN A 1 96 ? -0.662 2.992 22.110 1.00 87.81 96 ASN A N 1
ATOM 777 C CA . ASN A 1 96 ? -1.317 1.955 22.896 1.00 87.81 96 ASN A CA 1
ATOM 778 C C . ASN A 1 96 ? -0.913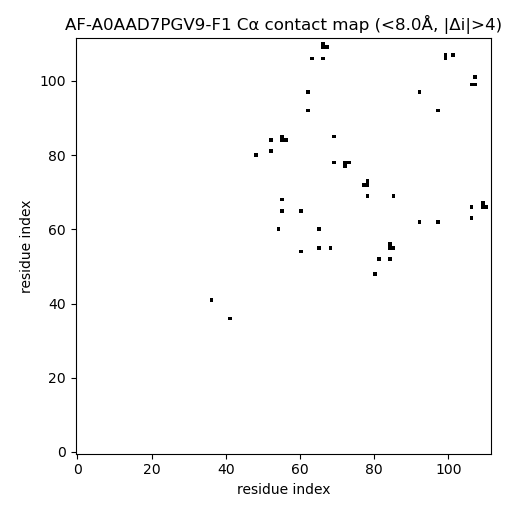 0.576 22.348 1.00 87.81 96 ASN A C 1
ATOM 780 O O . ASN A 1 96 ? -1.700 -0.043 21.623 1.00 87.81 96 ASN A O 1
ATOM 784 N N . PRO A 1 97 ? 0.305 0.096 22.665 1.00 83.38 97 PRO A N 1
ATOM 785 C CA . PRO A 1 97 ? 0.817 -1.148 22.113 1.00 83.38 97 PRO A CA 1
ATOM 786 C C . PRO A 1 97 ? -0.119 -2.308 22.454 1.00 83.38 97 PRO A C 1
ATOM 788 O O . PRO A 1 97 ? -0.460 -2.504 23.628 1.00 83.38 97 PRO A O 1
ATOM 791 N N . PRO A 1 98 ? -0.571 -3.077 21.447 1.00 80.19 98 PRO A N 1
ATOM 792 C CA . PRO A 1 98 ? -1.424 -4.218 21.700 1.00 80.19 98 PRO A CA 1
ATOM 793 C C . PRO A 1 98 ? -0.656 -5.264 22.505 1.00 80.19 98 PRO A C 1
ATOM 795 O O . PRO A 1 98 ? 0.540 -5.466 22.306 1.00 80.19 98 PRO A O 1
ATOM 798 N N . TYR A 1 99 ? -1.356 -5.964 23.398 1.00 77.75 99 TYR A N 1
ATOM 799 C CA . TYR A 1 99 ? -0.774 -7.120 24.069 1.00 77.75 99 TYR A CA 1
ATOM 800 C C . TYR A 1 99 ? -0.557 -8.231 23.035 1.00 77.75 99 TYR A C 1
ATOM 802 O O . TYR A 1 99 ? -1.506 -8.893 22.607 1.00 77.75 99 TYR A O 1
ATOM 810 N N . ILE A 1 100 ? 0.690 -8.391 22.605 1.00 70.94 100 ILE A N 1
ATOM 811 C CA . ILE A 1 100 ? 1.146 -9.492 21.762 1.00 70.94 100 ILE A CA 1
ATOM 812 C C . ILE A 1 100 ? 1.827 -10.486 22.698 1.00 70.94 100 ILE A C 1
ATOM 814 O O . ILE A 1 100 ? 2.640 -10.096 23.530 1.00 70.94 100 ILE A O 1
ATOM 818 N N . HIS A 1 101 ? 1.447 -11.760 22.612 1.00 71.88 101 HIS A N 1
ATOM 819 C CA . HIS A 1 101 ? 2.100 -12.800 23.402 1.00 71.88 101 HIS A CA 1
ATOM 820 C C . HIS A 1 101 ? 3.566 -12.893 22.960 1.00 71.88 101 HIS A C 1
ATOM 822 O O . HIS A 1 101 ? 3.814 -12.987 21.761 1.00 71.88 101 HIS A O 1
ATOM 828 N N . ASP A 1 102 ? 4.518 -12.909 23.897 1.00 64.94 102 ASP A N 1
ATOM 829 C CA . ASP A 1 102 ? 5.965 -12.888 23.594 1.00 64.94 102 ASP A CA 1
ATOM 830 C C . ASP A 1 102 ? 6.431 -14.057 22.699 1.00 64.94 102 ASP A C 1
ATOM 832 O O . ASP A 1 102 ? 7.463 -13.975 22.037 1.00 64.94 102 ASP A O 1
ATOM 836 N N . ASP A 1 103 ? 5.639 -15.129 22.628 1.00 71.75 103 ASP A N 1
ATOM 837 C CA . ASP A 1 103 ? 5.897 -16.310 21.794 1.00 71.75 103 ASP A CA 1
ATOM 838 C C . ASP A 1 103 ? 5.449 -16.131 20.326 1.00 71.75 103 ASP A C 1
ATOM 840 O O . ASP A 1 103 ? 5.728 -16.977 19.474 1.00 71.75 103 ASP A O 1
ATOM 844 N N . ASP A 1 104 ? 4.749 -15.041 20.002 1.00 81.12 104 ASP A N 1
ATOM 845 C CA . ASP A 1 104 ? 4.245 -14.740 18.663 1.00 81.12 104 ASP A CA 1
ATOM 846 C C . ASP A 1 104 ? 5.215 -13.837 17.892 1.00 81.12 104 ASP A C 1
ATOM 848 O O . ASP A 1 104 ? 4.964 -12.655 17.634 1.00 81.12 104 ASP A O 1
ATOM 852 N N . LEU A 1 105 ? 6.350 -14.430 17.508 1.00 85.25 105 LEU A N 1
ATOM 853 C CA . LEU A 1 105 ? 7.409 -13.747 16.762 1.00 85.25 105 LEU A CA 1
ATOM 854 C C . LEU A 1 105 ? 6.884 -13.056 15.498 1.00 85.25 105 LEU A C 1
ATOM 856 O O . LEU A 1 105 ? 7.367 -11.983 15.153 1.00 85.25 105 LEU A O 1
ATOM 860 N N . ASN A 1 106 ? 5.906 -13.652 14.808 1.00 84.50 106 ASN A N 1
ATOM 861 C CA . ASN A 1 106 ? 5.360 -13.079 13.583 1.00 84.50 106 ASN A CA 1
ATOM 862 C C . ASN A 1 106 ? 4.677 -11.735 13.855 1.00 84.50 106 ASN A C 1
ATOM 864 O O . ASN A 1 106 ? 4.961 -10.760 13.169 1.00 84.50 106 ASN A O 1
ATOM 868 N N . ASN A 1 107 ? 3.807 -11.664 14.865 1.00 81.88 107 ASN A N 1
ATOM 869 C CA . ASN A 1 107 ? 3.113 -10.418 15.188 1.00 81.88 107 ASN A CA 1
ATOM 870 C C . ASN A 1 107 ? 4.046 -9.368 15.807 1.00 81.88 107 ASN A C 1
ATOM 872 O O . A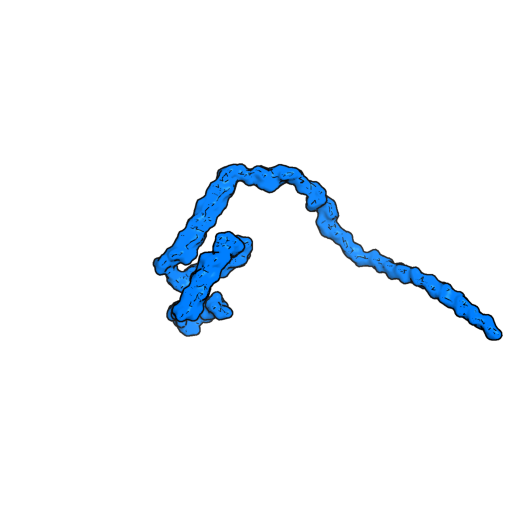SN A 1 107 ? 3.872 -8.183 15.531 1.00 81.88 107 ASN A O 1
ATOM 876 N N . VAL A 1 108 ? 5.051 -9.785 16.587 1.00 83.00 108 VAL A N 1
ATOM 877 C CA . VAL A 1 108 ? 6.083 -8.868 17.101 1.00 83.00 108 VAL A CA 1
ATOM 878 C C . VAL A 1 108 ? 6.919 -8.289 15.956 1.00 83.00 108 VAL A C 1
ATOM 880 O O . VAL A 1 108 ? 7.104 -7.078 15.892 1.00 83.00 108 VAL A O 1
ATOM 883 N N . ALA A 1 109 ? 7.383 -9.129 15.027 1.00 85.44 109 ALA A N 1
ATOM 884 C CA . ALA A 1 109 ? 8.188 -8.695 13.886 1.00 85.44 109 ALA A CA 1
ATOM 885 C C . ALA A 1 109 ? 7.400 -7.841 12.884 1.00 85.44 109 ALA A C 1
ATOM 887 O O . ALA A 1 109 ? 7.991 -7.010 12.212 1.00 85.44 109 ALA A O 1
ATOM 888 N N . LEU A 1 110 ? 6.085 -8.041 12.771 1.00 85.31 110 LEU A N 1
ATOM 889 C CA . LEU A 1 110 ? 5.237 -7.229 11.898 1.00 85.31 110 LEU A CA 1
ATOM 890 C C . LEU A 1 110 ? 4.953 -5.833 12.477 1.00 85.31 110 LEU A C 1
ATOM 892 O O . LEU A 1 110 ? 4.614 -4.920 11.730 1.00 85.31 110 LEU A O 1
ATOM 896 N N . LEU A 1 111 ? 5.050 -5.678 13.800 1.00 82.25 111 LEU A N 1
ATOM 897 C CA . LEU A 1 111 ? 4.836 -4.408 14.494 1.00 82.25 111 LEU A CA 1
ATOM 898 C C . LEU A 1 111 ? 6.103 -3.528 14.549 1.00 82.25 111 LEU A C 1
ATOM 900 O O . LEU A 1 111 ? 5.966 -2.309 14.645 1.00 82.25 111 LEU A O 1
ATOM 904 N N . PHE A 1 112 ? 7.296 -4.135 14.548 1.00 78.56 112 PHE A N 1
ATOM 905 C CA . PHE A 1 112 ? 8.600 -3.470 14.705 1.00 78.56 112 PHE A CA 1
ATOM 906 C C . PHE A 1 112 ? 9.219 -3.053 13.365 1.00 78.56 112 PHE A C 1
ATOM 908 O O . PHE A 1 112 ? 9.699 -1.900 13.281 1.00 78.56 112 PHE A O 1
#

Organism: Quillaja saponaria (NCBI:txid32244)

Nearest PDB structures (foldseek):
  1hxg-assembly1_A  TM=8.958E-01  e=4.134E-05  Nicotiana tabacum
  3m01-assembly1_A  TM=8.941E-01  e=7.797E-05  Nicotiana tabacum
  3m00-assembly1_A  TM=8.925E-01  e=1.237E-04  Nicotiana tabacum
  5eau-assembly1_A  TM=8.905E-01  e=1.310E-04  Nicotiana tabacum
  1hxc-assembly1_A  TM=8.883E-01  e=3.494E-04  Nicotiana tabacum

Solvent-accessible surface area (backbone atoms only — not comparable to full-atom values): 7362 Å² total; per-residue (Å²): 134,86,82,81,79,78,80,72,78,85,76,79,80,88,82,86,73,82,75,72,92,60,76,66,72,79,78,66,71,62,94,55,71,70,70,66,62,49,69,67,56,56,52,53,51,50,53,52,50,52,51,54,51,50,62,71,68,42,84,86,58,53,69,64,58,52,50,52,50,51,51,49,38,49,76,70,70,56,37,86,81,41,52,68,64,53,50,54,52,53,52,48,39,68,77,54,65,70,94,68,62,90,86,44,57,69,58,53,62,73,72,109